Protein AF-A0A2H0YNV3-F1 (afdb_monomer_lite)

Sequence (52 aa):
QINAACRE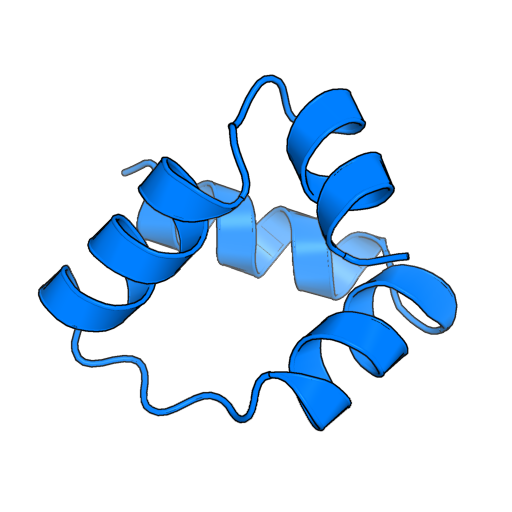QGLSYSRFIHALKQKKIGLDRKILAELAKSHPQIFEKIVEKVKE

Radius of gyration: 9.55 Å; chains: 1; bounding box: 22×16×22 Å

InterPro domains:
  IPR005813 Large ribosomal subunit protein bL20 [PF00453] (2-46)
  IPR005813 Large ribosomal subunit protein bL20 [PTHR10986] (1-52)
  IPR035566 Ribosomal protein bL20, C-terminal [G3DSA:1.10.1900.20] (1-52)
  IPR035566 Ribosomal protein bL20, C-terminal [SSF74731] (2-51)

Structure (mmCIF, N/CA/C/O backbone):
data_AF-A0A2H0YNV3-F1
#
_entry.id   AF-A0A2H0YNV3-F1
#
loop_
_atom_site.group_PDB
_atom_site.id
_atom_site.type_symbol
_atom_site.label_atom_id
_atom_site.label_alt_id
_atom_site.label_comp_id
_atom_site.label_asym_id
_atom_site.label_entity_id
_atom_site.label_seq_id
_atom_site.pdbx_PDB_ins_code
_atom_site.Cartn_x
_atom_site.Cartn_y
_atom_site.Cartn_z
_atom_site.occupancy
_atom_site.B_iso_or_equiv
_atom_site.auth_seq_id
_atom_site.auth_comp_id
_atom_site.auth_asym_id
_atom_site.auth_atom_id
_atom_site.pdbx_PDB_model_num
ATOM 1 N N . GLN A 1 1 ? 4.846 -3.388 -6.627 1.00 75.06 1 GLN A N 1
ATOM 2 C CA . GLN A 1 1 ? 4.433 -2.035 -7.060 1.00 75.06 1 GLN A CA 1
ATOM 3 C C . GLN A 1 1 ?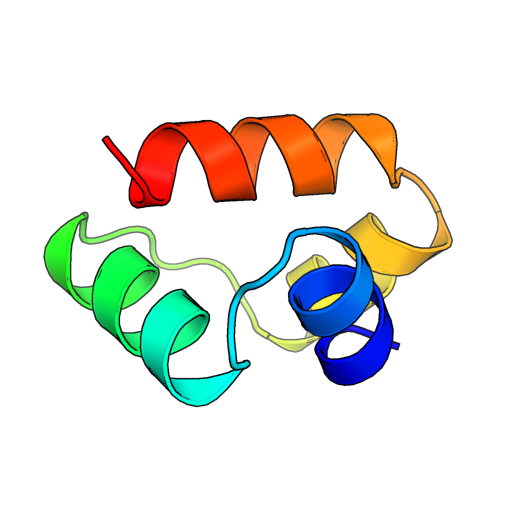 3.720 -1.323 -5.923 1.00 75.06 1 GLN A C 1
ATOM 5 O O . GLN A 1 1 ? 4.321 -0.433 -5.351 1.00 75.06 1 GLN A O 1
ATOM 10 N N . ILE A 1 2 ? 2.562 -1.811 -5.461 1.00 83.00 2 ILE A N 1
ATOM 11 C CA . ILE A 1 2 ? 1.841 -1.190 -4.332 1.00 83.00 2 ILE A CA 1
ATOM 12 C C . ILE A 1 2 ? 2.656 -1.106 -3.023 1.00 83.00 2 ILE A C 1
ATOM 14 O O . ILE A 1 2 ? 2.605 -0.109 -2.322 1.00 83.00 2 ILE A O 1
ATOM 18 N N . ASN A 1 3 ? 3.455 -2.135 -2.706 1.00 84.50 3 ASN A N 1
ATOM 19 C CA . ASN A 1 3 ? 4.245 -2.185 -1.469 1.00 84.50 3 ASN A CA 1
ATOM 20 C C . ASN A 1 3 ? 5.416 -1.180 -1.495 1.00 84.50 3 ASN A C 1
ATOM 22 O O . ASN A 1 3 ? 5.784 -0.634 -0.462 1.00 84.50 3 ASN A O 1
ATOM 26 N N . ALA A 1 4 ? 5.965 -0.911 -2.686 1.00 85.62 4 ALA A N 1
ATOM 27 C CA . ALA A 1 4 ? 6.984 0.118 -2.883 1.00 85.62 4 ALA A CA 1
ATOM 28 C C . ALA A 1 4 ? 6.359 1.516 -2.768 1.00 85.62 4 ALA A C 1
ATOM 30 O O . ALA A 1 4 ? 6.817 2.301 -1.952 1.00 85.62 4 ALA A O 1
ATOM 31 N N . ALA A 1 5 ? 5.239 1.759 -3.457 1.00 85.81 5 ALA A N 1
ATOM 32 C CA . ALA A 1 5 ? 4.522 3.032 -3.386 1.00 85.81 5 ALA 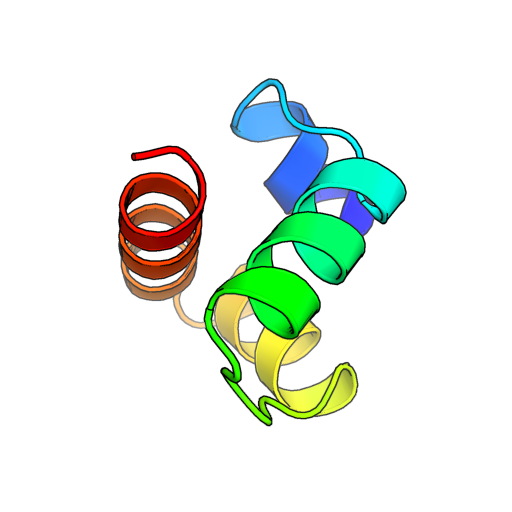A CA 1
ATOM 33 C C . ALA A 1 5 ? 4.022 3.356 -1.964 1.00 85.81 5 ALA A C 1
ATOM 35 O O . ALA A 1 5 ? 4.113 4.493 -1.514 1.00 85.81 5 ALA A O 1
ATOM 36 N N . CYS A 1 6 ? 3.548 2.357 -1.206 1.00 86.44 6 CYS A N 1
ATOM 37 C CA . CYS A 1 6 ? 3.238 2.542 0.214 1.00 86.44 6 CYS A CA 1
ATOM 38 C C . CYS A 1 6 ? 4.482 2.956 1.016 1.00 86.44 6 CYS A C 1
ATOM 40 O O . CYS A 1 6 ? 4.396 3.878 1.826 1.00 86.44 6 CYS A O 1
ATOM 42 N N . ARG A 1 7 ? 5.632 2.303 0.787 1.00 85.62 7 ARG A N 1
ATOM 43 C CA . ARG A 1 7 ? 6.888 2.622 1.484 1.00 85.62 7 ARG A CA 1
ATOM 44 C C . ARG A 1 7 ? 7.386 4.030 1.179 1.00 85.62 7 ARG A C 1
ATOM 46 O O . ARG A 1 7 ? 7.833 4.691 2.108 1.00 85.62 7 ARG A O 1
ATOM 53 N N . GLU A 1 8 ? 7.271 4.489 -0.065 1.00 85.19 8 GLU A N 1
ATOM 54 C CA . GLU A 1 8 ? 7.623 5.865 -0.449 1.00 85.19 8 GLU A CA 1
ATOM 55 C C . GLU A 1 8 ? 6.790 6.906 0.312 1.00 85.19 8 GLU A C 1
ATOM 57 O O . GLU A 1 8 ? 7.292 7.965 0.665 1.00 85.19 8 GLU A O 1
ATOM 62 N N . GLN A 1 9 ? 5.555 6.560 0.678 1.00 83.31 9 GLN A N 1
ATOM 63 C CA . GLN A 1 9 ? 4.653 7.398 1.475 1.00 83.31 9 GLN A CA 1
ATOM 64 C C . GLN A 1 9 ? 4.787 7.180 3.001 1.00 83.31 9 GLN A C 1
ATOM 66 O O . GLN A 1 9 ? 3.956 7.644 3.794 1.00 83.31 9 GLN A O 1
ATOM 71 N N . GLY A 1 10 ? 5.805 6.429 3.440 1.00 85.00 10 GLY A N 1
ATOM 72 C CA . GLY A 1 10 ? 6.045 6.107 4.852 1.00 85.00 10 GLY A CA 1
ATOM 73 C C . GLY A 1 10 ? 4.979 5.199 5.479 1.00 85.00 10 GLY A C 1
ATOM 74 O O . GLY A 1 10 ? 4.816 5.170 6.700 1.00 85.00 10 GLY A O 1
ATOM 75 N N . LEU A 1 11 ? 4.222 4.466 4.661 1.00 85.56 11 LEU A N 1
ATOM 76 C CA . LEU A 1 11 ? 3.161 3.558 5.087 1.00 85.56 11 LEU A CA 1
ATOM 77 C C . LEU A 1 11 ? 3.523 2.110 4.756 1.00 85.56 11 LEU A C 1
ATOM 79 O O . LEU A 1 11 ? 4.107 1.795 3.724 1.00 85.56 11 LEU A O 1
ATOM 83 N N . SER A 1 12 ? 3.156 1.180 5.634 1.00 88.19 12 SER A N 1
ATOM 84 C CA . SER A 1 12 ? 3.242 -0.240 5.298 1.00 88.19 12 SER A CA 1
ATOM 85 C C . SER A 1 12 ? 1.999 -0.659 4.521 1.00 88.19 12 SER A C 1
ATOM 87 O O . SER A 1 12 ? 0.896 -0.175 4.788 1.00 88.19 12 SER A O 1
ATOM 89 N N . TYR A 1 13 ? 2.159 -1.602 3.591 1.00 87.06 13 TYR A N 1
ATOM 90 C CA . TYR A 1 13 ? 1.039 -2.162 2.835 1.00 87.06 13 TYR A CA 1
ATOM 91 C C . TYR A 1 13 ? -0.099 -2.643 3.750 1.00 87.06 13 TYR A C 1
ATOM 93 O O . TYR A 1 13 ? -1.262 -2.340 3.501 1.00 87.06 13 TYR A O 1
ATOM 101 N N . SER A 1 14 ? 0.224 -3.315 4.860 1.00 87.62 14 SER A N 1
ATOM 102 C CA . SER A 1 14 ? -0.783 -3.768 5.827 1.00 87.62 14 SER A CA 1
ATOM 103 C C . SER A 1 14 ? -1.532 -2.611 6.492 1.00 87.62 14 SER A C 1
ATOM 105 O O . SER A 1 14 ? -2.750 -2.700 6.629 1.00 87.62 14 SER A O 1
ATOM 107 N N . ARG A 1 15 ? -0.852 -1.512 6.866 1.00 88.38 15 ARG A N 1
ATOM 108 C CA . ARG A 1 15 ? -1.529 -0.310 7.393 1.00 88.38 15 ARG A CA 1
ATOM 109 C C . ARG A 1 15 ? -2.426 0.327 6.339 1.00 88.38 15 ARG A C 1
ATOM 111 O O . ARG A 1 15 ? -3.546 0.697 6.660 1.00 88.38 15 ARG A O 1
ATOM 118 N N . PHE A 1 16 ? -1.959 0.410 5.097 1.00 89.38 16 PHE A N 1
ATOM 119 C CA . PHE A 1 16 ? -2.732 0.962 3.989 1.00 89.38 16 PHE A CA 1
ATOM 120 C C . PHE A 1 16 ? -4.009 0.154 3.718 1.00 89.38 16 PHE A C 1
ATOM 122 O O . PHE A 1 16 ? -5.098 0.718 3.675 1.00 89.38 16 PHE A O 1
ATOM 129 N N . ILE A 1 17 ? -3.906 -1.176 3.625 1.00 87.62 17 ILE A N 1
ATOM 130 C CA . ILE A 1 17 ? -5.069 -2.063 3.461 1.00 87.62 17 ILE A CA 1
ATOM 131 C C . ILE A 1 17 ? -6.003 -1.993 4.673 1.00 87.62 17 ILE A C 1
ATOM 133 O O . ILE A 1 17 ? -7.223 -1.988 4.510 1.00 87.62 17 ILE A O 1
ATOM 137 N N . HIS A 1 18 ? -5.451 -1.918 5.887 1.00 88.94 18 HIS A N 1
ATOM 138 C CA . HIS A 1 18 ? -6.255 -1.744 7.092 1.00 88.94 18 HIS A CA 1
ATOM 139 C C . HIS A 1 18 ? -7.044 -0.430 7.046 1.00 88.94 18 HIS A C 1
ATOM 141 O O . HIS A 1 18 ? -8.253 -0.444 7.254 1.00 88.94 18 HIS A O 1
ATOM 147 N N . ALA A 1 19 ? -6.394 0.682 6.705 1.00 88.50 19 ALA A N 1
ATOM 148 C CA . ALA A 1 19 ? -7.018 1.997 6.618 1.00 88.50 19 ALA A CA 1
ATOM 149 C C . ALA A 1 19 ? -8.078 2.076 5.503 1.00 88.50 19 ALA A C 1
ATOM 151 O O . ALA A 1 19 ? -9.175 2.584 5.730 1.00 88.50 19 ALA A O 1
ATOM 152 N N . LEU A 1 20 ? -7.813 1.474 4.336 1.00 88.31 20 LEU A N 1
ATOM 153 C CA . LEU A 1 20 ? -8.809 1.309 3.270 1.00 88.31 20 LEU A CA 1
ATOM 154 C C . LEU A 1 20 ? -10.054 0.568 3.771 1.00 88.31 20 LEU A C 1
ATOM 156 O O . LEU A 1 20 ? -11.179 0.989 3.503 1.00 88.31 20 LEU A O 1
ATOM 160 N N . LYS A 1 21 ? -9.861 -0.508 4.543 1.00 86.88 21 LYS A N 1
ATOM 161 C CA . LYS A 1 21 ? -10.960 -1.286 5.123 1.00 86.88 21 LYS A CA 1
ATOM 162 C C . LYS A 1 21 ? -11.740 -0.488 6.174 1.00 86.88 21 LYS A C 1
ATOM 164 O O . LYS A 1 21 ? -12.966 -0.554 6.172 1.00 86.88 21 LYS A O 1
ATOM 169 N N . GLN A 1 22 ? -11.058 0.289 7.020 1.00 88.44 22 GLN A N 1
ATOM 170 C CA . GLN A 1 22 ? -11.689 1.172 8.015 1.00 88.44 22 GLN A CA 1
ATOM 171 C C . GLN A 1 22 ? -12.550 2.252 7.351 1.00 88.44 22 GLN A C 1
ATOM 173 O O . GLN A 1 22 ? -13.691 2.474 7.746 1.00 88.44 22 GLN A O 1
ATOM 178 N N . LYS A 1 23 ? -12.048 2.861 6.271 1.00 86.38 23 LYS A N 1
ATOM 179 C CA . LYS A 1 23 ? -12.776 3.870 5.486 1.00 86.38 23 LYS A CA 1
ATOM 180 C C . LYS A 1 23 ? -13.816 3.265 4.529 1.00 86.38 23 LYS A C 1
ATOM 182 O O . LYS A 1 23 ? -14.419 3.998 3.752 1.00 86.38 23 LYS A O 1
ATOM 187 N N . LYS A 1 24 ? -14.031 1.939 4.571 1.00 84.12 24 LYS A N 1
ATOM 188 C CA . LYS A 1 24 ? -14.922 1.171 3.676 1.00 84.12 24 LYS A CA 1
ATOM 189 C C . LYS A 1 24 ? -14.662 1.427 2.186 1.00 84.12 24 LYS A C 1
ATOM 191 O O . LYS A 1 24 ? -15.571 1.362 1.361 1.00 84.12 24 LYS A O 1
ATOM 196 N N . ILE A 1 25 ? -13.410 1.694 1.827 1.00 81.00 25 ILE A N 1
ATOM 197 C CA . ILE A 1 25 ? -13.000 1.898 0.443 1.00 81.00 25 ILE A CA 1
ATOM 198 C C . ILE A 1 25 ? -12.755 0.515 -0.167 1.00 81.00 25 ILE A C 1
ATOM 200 O O . ILE A 1 25 ? -11.696 -0.087 0.008 1.00 81.00 25 ILE A O 1
ATOM 204 N N . GLY A 1 26 ? -13.767 -0.003 -0.865 1.00 78.75 26 GLY A N 1
ATOM 205 C CA . GLY A 1 26 ? -13.732 -1.282 -1.580 1.00 78.75 26 GLY A CA 1
ATOM 206 C C . GLY A 1 26 ? -12.939 -1.209 -2.884 1.00 78.75 26 GLY A C 1
ATOM 207 O O . GLY A 1 26 ? -13.471 -1.521 -3.942 1.00 78.75 26 GLY A O 1
ATOM 208 N N . LEU A 1 27 ? -11.691 -0.743 -2.826 1.00 79.75 27 LEU A N 1
ATOM 209 C CA . LEU A 1 27 ? -10.809 -0.710 -3.990 1.00 79.75 27 LEU A CA 1
ATOM 210 C C . LEU A 1 27 ? -10.106 -2.052 -4.175 1.00 79.75 27 LEU A C 1
ATOM 212 O O . LEU A 1 27 ? -9.517 -2.611 -3.246 1.00 79.75 27 LEU A O 1
ATOM 216 N N . ASP A 1 28 ? -10.116 -2.534 -5.414 1.00 83.88 28 ASP A N 1
ATOM 217 C CA . ASP A 1 28 ? -9.436 -3.764 -5.773 1.00 83.88 28 ASP A CA 1
ATOM 218 C C . ASP A 1 28 ? -7.918 -3.595 -5.725 1.00 83.88 28 ASP A C 1
ATOM 220 O O . ASP A 1 28 ? -7.330 -2.669 -6.287 1.00 83.88 28 ASP A O 1
ATOM 224 N N . ARG A 1 29 ? -7.254 -4.555 -5.089 1.00 82.81 29 ARG A N 1
ATOM 225 C CA . ARG A 1 29 ? -5.791 -4.598 -4.924 1.00 82.81 29 ARG A CA 1
ATOM 226 C C . ARG A 1 29 ? -5.036 -4.561 -6.259 1.00 82.81 29 ARG A C 1
ATOM 228 O O . ARG A 1 29 ? -3.938 -4.013 -6.305 1.00 82.81 29 ARG A O 1
ATOM 235 N N . LYS A 1 30 ? -5.619 -5.108 -7.334 1.00 84.50 30 LYS A N 1
ATOM 236 C CA . LYS A 1 30 ? -5.054 -5.025 -8.694 1.00 84.50 30 LYS A CA 1
ATOM 237 C C . LYS A 1 30 ? -5.108 -3.599 -9.240 1.00 84.50 30 LYS A C 1
ATOM 239 O O . LYS A 1 30 ? -4.084 -3.088 -9.676 1.00 84.50 30 LYS A O 1
ATOM 244 N N . ILE A 1 31 ? -6.268 -2.950 -9.129 1.00 86.38 31 ILE A N 1
ATOM 245 C CA . ILE A 1 31 ? -6.466 -1.566 -9.574 1.00 86.38 31 ILE A CA 1
ATOM 246 C C . ILE A 1 31 ? -5.565 -0.625 -8.778 1.00 86.38 31 ILE A C 1
ATOM 248 O O . ILE A 1 31 ? -4.924 0.240 -9.353 1.00 86.38 31 ILE A O 1
ATOM 252 N N . LEU A 1 32 ? -5.432 -0.828 -7.467 1.00 85.69 32 LEU A N 1
ATOM 253 C CA . LEU A 1 32 ? -4.517 -0.033 -6.649 1.00 85.69 32 LEU A CA 1
ATOM 254 C C . LEU A 1 32 ? -3.047 -0.207 -7.054 1.00 85.69 32 LEU A C 1
ATOM 256 O O . LEU A 1 32 ? -2.288 0.756 -7.013 1.00 85.69 32 LEU A O 1
ATOM 260 N N . ALA A 1 33 ? -2.627 -1.419 -7.424 1.00 86.44 33 ALA A N 1
ATOM 261 C CA . ALA A 1 33 ? -1.261 -1.660 -7.880 1.00 86.44 33 ALA A CA 1
ATOM 262 C C . ALA A 1 33 ? -0.989 -0.999 -9.239 1.00 86.44 33 ALA A C 1
ATOM 264 O O . ALA A 1 33 ? 0.112 -0.494 -9.451 1.00 86.44 33 ALA A O 1
ATOM 265 N N . GLU A 1 34 ? -1.991 -0.976 -10.118 1.00 89.62 34 GLU A N 1
ATOM 266 C CA . GLU A 1 34 ? -1.932 -0.278 -11.398 1.00 89.62 34 GLU A CA 1
ATOM 267 C C . GLU A 1 34 ? -1.966 1.241 -11.218 1.00 89.62 34 GLU A C 1
ATOM 269 O O . GLU A 1 34 ? -1.126 1.930 -11.781 1.00 89.62 34 GLU A O 1
ATOM 274 N N . LEU A 1 35 ? -2.832 1.770 -10.349 1.00 88.38 35 LEU A N 1
ATOM 275 C CA . LEU A 1 35 ? -2.856 3.187 -9.976 1.00 88.38 35 LEU A CA 1
ATOM 276 C C . LEU A 1 35 ? -1.518 3.628 -9.388 1.00 88.38 35 LEU A C 1
ATOM 278 O O . LEU A 1 35 ? -0.987 4.648 -9.801 1.00 88.38 35 LEU A O 1
ATOM 282 N N . ALA A 1 36 ? -0.920 2.832 -8.502 1.00 87.06 36 ALA A N 1
ATOM 283 C CA . ALA A 1 36 ? 0.405 3.117 -7.958 1.00 87.06 36 ALA A CA 1
ATOM 284 C C . ALA A 1 36 ? 1.501 3.201 -9.038 1.00 87.06 36 ALA A C 1
ATOM 286 O O . ALA A 1 36 ? 2.532 3.822 -8.802 1.00 87.06 36 ALA A O 1
ATOM 287 N N . LYS A 1 37 ? 1.304 2.570 -10.204 1.00 87.06 37 LYS A N 1
ATOM 288 C CA . LYS A 1 37 ? 2.291 2.518 -11.289 1.00 87.06 37 LYS A CA 1
ATOM 289 C C . LYS A 1 37 ? 2.012 3.529 -12.406 1.00 87.06 37 LYS A C 1
ATOM 291 O O . LYS A 1 37 ? 2.927 4.219 -12.836 1.00 87.06 37 LYS A O 1
ATOM 296 N N . SER A 1 38 ? 0.770 3.602 -12.875 1.00 90.69 38 SER A N 1
ATOM 297 C CA . SER A 1 38 ? 0.332 4.477 -13.969 1.00 90.69 38 SER A CA 1
ATOM 298 C C . SER A 1 38 ? -0.030 5.881 -13.484 1.00 90.69 38 SER A C 1
ATOM 300 O O . SER A 1 38 ? 0.142 6.849 -14.217 1.00 90.69 38 SER A O 1
ATOM 302 N N . HIS A 1 39 ? -0.520 6.011 -12.247 1.00 89.62 39 HIS A N 1
ATOM 303 C CA . HIS A 1 39 ? -1.018 7.271 -11.686 1.00 8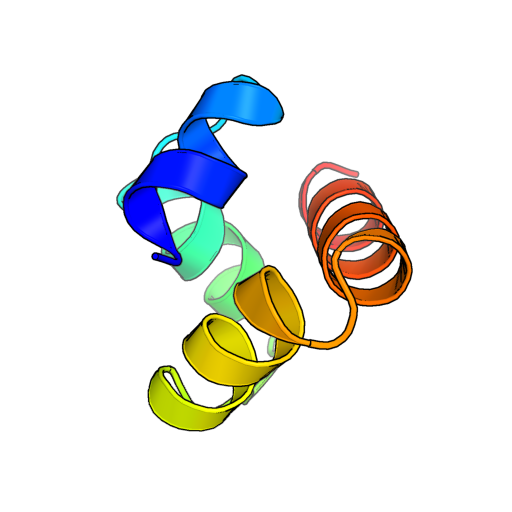9.62 39 HIS A CA 1
ATOM 304 C C . HIS A 1 39 ? -0.577 7.471 -10.224 1.00 89.62 39 HIS A C 1
ATOM 306 O O . HIS A 1 39 ? -1.425 7.527 -9.325 1.00 89.62 39 HIS A O 1
ATOM 312 N N . PRO A 1 40 ? 0.734 7.630 -9.961 1.00 86.81 40 PRO A N 1
ATOM 313 C CA . PRO A 1 40 ? 1.261 7.771 -8.600 1.00 86.81 40 PRO A CA 1
ATOM 314 C C . PRO A 1 40 ? 0.616 8.935 -7.828 1.00 86.81 40 PRO A C 1
ATOM 316 O O . PRO A 1 40 ? 0.289 8.787 -6.658 1.00 86.81 40 PRO A O 1
ATOM 319 N N . GLN A 1 41 ? 0.301 10.039 -8.510 1.00 89.00 41 GLN A N 1
ATOM 320 C CA . GLN A 1 41 ? -0.441 11.186 -7.965 1.00 89.00 41 GLN A CA 1
ATOM 321 C C . GLN A 1 41 ? -1.845 10.841 -7.423 1.00 89.00 41 GLN A C 1
ATOM 323 O O . GLN A 1 41 ? -2.285 11.399 -6.420 1.00 89.00 41 GLN A O 1
ATOM 328 N N . ILE A 1 42 ? -2.567 9.910 -8.062 1.00 88.44 42 ILE A N 1
ATOM 329 C CA . ILE A 1 42 ? -3.880 9.458 -7.571 1.00 88.44 42 ILE A CA 1
ATOM 330 C C . ILE A 1 42 ? -3.684 8.542 -6.367 1.00 88.44 42 ILE A C 1
ATOM 332 O O . ILE A 1 42 ? -4.412 8.655 -5.383 1.00 88.44 42 ILE A O 1
ATOM 336 N N . PHE A 1 43 ? -2.691 7.653 -6.432 1.00 88.50 43 PHE A N 1
ATOM 337 C CA . PHE A 1 43 ? -2.354 6.781 -5.315 1.00 88.50 43 PHE A CA 1
ATOM 338 C C . PHE A 1 43 ? -1.975 7.588 -4.067 1.00 88.50 43 PHE A C 1
ATOM 340 O O . PHE A 1 43 ? -2.477 7.287 -2.989 1.00 88.50 43 PHE A O 1
ATOM 347 N N . GLU A 1 44 ? -1.183 8.650 -4.215 1.00 88.62 44 GLU A N 1
ATOM 348 C CA . GLU A 1 44 ? -0.806 9.555 -3.125 1.00 88.62 44 GLU A CA 1
ATOM 349 C C . GLU A 1 44 ? -2.030 10.205 -2.468 1.00 88.62 44 GLU A C 1
ATOM 351 O O . GLU A 1 44 ? -2.195 10.100 -1.256 1.00 88.62 44 GLU A O 1
ATOM 356 N N . LYS A 1 45 ? -2.976 10.741 -3.254 1.00 88.94 45 LYS A N 1
ATOM 357 C CA . LYS A 1 45 ? -4.236 11.277 -2.707 1.00 88.94 45 LYS A CA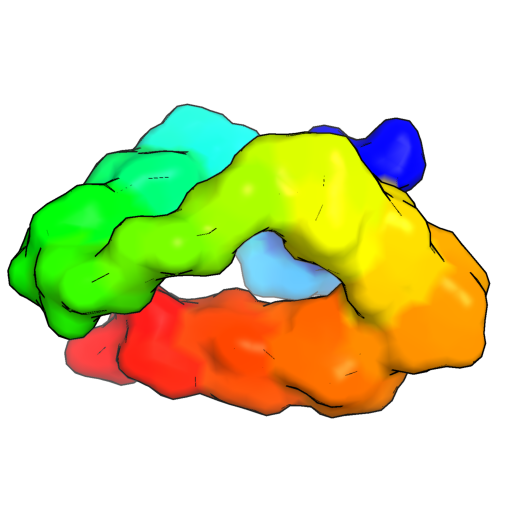 1
ATOM 358 C C . LYS A 1 45 ? -5.068 10.233 -1.966 1.00 88.94 45 LYS A C 1
ATOM 360 O O . LYS A 1 45 ? -5.711 10.552 -0.969 1.00 88.94 45 LYS A O 1
ATOM 365 N N . ILE A 1 46 ? -5.100 8.990 -2.451 1.00 87.50 46 ILE A N 1
ATOM 366 C CA . ILE A 1 46 ? -5.798 7.899 -1.757 1.00 87.50 46 ILE A CA 1
ATOM 367 C C . ILE A 1 46 ? -5.100 7.611 -0.431 1.00 87.50 46 ILE A C 1
ATOM 369 O O . ILE A 1 46 ? -5.776 7.487 0.586 1.00 87.50 46 ILE A O 1
ATOM 373 N N . VAL A 1 47 ? -3.768 7.521 -0.447 1.00 87.69 47 VAL A N 1
ATOM 374 C CA . VAL A 1 47 ? -2.940 7.304 0.741 1.00 87.69 47 VAL A CA 1
ATOM 375 C C . VAL A 1 47 ? -3.166 8.408 1.772 1.00 87.69 47 VAL A C 1
ATOM 377 O O . VAL A 1 47 ? -3.403 8.093 2.932 1.00 87.69 47 VAL A O 1
ATOM 380 N N . GLU A 1 48 ? -3.172 9.671 1.359 1.00 88.00 48 GLU A N 1
ATOM 381 C CA . GL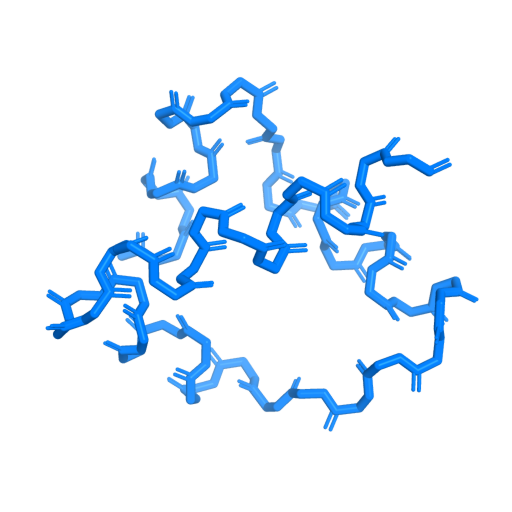U A 1 48 ? -3.440 10.820 2.225 1.00 88.00 48 GLU A CA 1
ATOM 382 C C . GLU A 1 48 ? -4.846 10.736 2.841 1.00 88.00 48 GLU A C 1
ATOM 384 O O . GLU A 1 48 ? -5.005 10.789 4.059 1.00 88.00 48 GLU A O 1
ATOM 389 N N . LYS A 1 49 ? -5.858 10.433 2.019 1.00 86.25 49 LYS A N 1
ATOM 390 C CA . LYS A 1 49 ? -7.260 10.320 2.447 1.00 86.25 49 LYS A CA 1
ATOM 391 C C . LYS A 1 49 ? -7.542 9.157 3.406 1.00 86.25 49 LYS A C 1
ATOM 393 O O . LYS A 1 49 ? -8.528 9.203 4.148 1.00 86.25 49 LYS A O 1
ATOM 398 N N . VAL A 1 50 ? -6.724 8.100 3.373 1.00 86.62 50 VAL A N 1
ATOM 399 C CA . VAL A 1 50 ? -6.802 6.988 4.339 1.00 86.62 50 VAL A CA 1
ATOM 400 C C . VAL A 1 50 ? -5.903 7.180 5.561 1.00 86.62 50 VAL A C 1
ATOM 402 O O . VAL A 1 50 ? -6.079 6.455 6.536 1.00 86.62 50 VAL A O 1
ATOM 405 N N . LYS A 1 51 ? -4.925 8.091 5.504 1.00 79.44 51 LYS A N 1
ATOM 406 C CA . LYS A 1 51 ? -4.021 8.406 6.619 1.00 79.44 51 LYS A CA 1
ATOM 407 C C . LYS A 1 51 ? -4.662 9.381 7.609 1.00 79.44 51 LYS A C 1
ATOM 409 O O . LYS A 1 51 ? -4.372 9.276 8.798 1.00 79.44 51 LYS A O 1
ATOM 414 N N . GLU A 1 52 ? -5.498 10.286 7.102 1.00 70.56 52 GLU A N 1
ATOM 415 C CA . GLU A 1 52 ? -6.431 11.123 7.875 1.00 70.56 52 GLU A CA 1
ATOM 416 C C . GLU A 1 52 ? -7.506 10.275 8.568 1.00 70.56 52 GLU A C 1
ATOM 418 O O . GLU A 1 52 ? -7.880 10.577 9.717 1.00 70.56 52 GLU A O 1
#

Secondary structure (DSSP, 8-state):
-HHHHHHHTT--HHHHHHHHHHTT----HHHHHHHHHH-HHHHHHHHHHHH-

Organism: NCBI:txid1974704

Foldseek 3Di:
DLQVLCVVVVHGPVLLVVLCVVVVPPDDPVVLVVCVPVPVVVNVVSSVVSVD

pLDDT: mean 85.83, std 3.71, range [70.56, 90.69]